Protein AF-A0A0B1SF00-F1 (afdb_monomer)

pLDDT: mean 84.78, std 15.02, range [46.06, 97.62]

InterPro domains:
  IPR010255 Haem peroxidase superfamily [SSF48113] (25-150)
  IPR019791 Haem peroxidase, animal-type [PF03098] (22-150)
  IPR019791 Haem peroxidase, animal-type [PR00457] (105-123)
  IPR019791 Haem peroxidase, animal-type [PR00457] (123-143)
  IPR019791 Haem peroxidase, animal-type [PS50292] (1-150)
  IPR037120 Haem peroxidase domain superfamily, animal type [G3DSA:1.10.640.10] (9-150)

Mean predicted aligned error: 10.51 Å

Organism: Oesophagostomum dentatum (NCBI:txid61180)

Radius of gyration: 28.36 Å; Cα contacts (8 Å, |Δi|>4): 148; chains: 1; bounding box: 86×60×57 Å

Structure (mmCIF, N/CA/C/O backbone):
data_AF-A0A0B1SF00-F1
#
_entry.id   AF-A0A0B1SF00-F1
#
loop_
_atom_site.group_PDB
_atom_site.id
_atom_site.type_symbol
_atom_site.label_atom_id
_atom_site.label_alt_id
_atom_site.label_comp_id
_atom_site.label_asym_id
_atom_site.label_entity_id
_atom_site.label_seq_id
_atom_site.pdbx_PDB_ins_code
_atom_site.Cartn_x
_atom_site.Cartn_y
_atom_site.Cartn_z
_atom_site.occupancy
_atom_site.B_iso_or_equiv
_atom_site.auth_seq_id
_atom_site.auth_comp_id
_atom_site.auth_asym_id
_atom_site.auth_atom_id
_atom_site.pdbx_PDB_model_num
ATOM 1 N N . GLY A 1 1 ? 66.349 35.330 -35.297 1.00 46.06 1 GLY A N 1
ATOM 2 C CA . GLY A 1 1 ? 66.157 35.360 -33.834 1.00 46.06 1 GLY A CA 1
ATOM 3 C C . GLY A 1 1 ? 65.368 34.141 -33.411 1.00 46.06 1 GLY A C 1
ATOM 4 O O . GLY A 1 1 ? 64.436 33.770 -34.110 1.00 46.06 1 GLY A O 1
ATOM 5 N N . VAL A 1 2 ? 65.738 33.527 -32.288 1.00 50.59 2 VAL A N 1
ATOM 6 C CA . VAL A 1 2 ? 65.168 32.285 -31.713 1.00 50.59 2 VAL A CA 1
ATOM 7 C C . VAL A 1 2 ? 63.624 32.303 -31.584 1.00 50.59 2 VAL A C 1
ATOM 9 O O . VAL A 1 2 ? 62.989 31.256 -31.488 1.00 50.59 2 VAL A O 1
ATOM 12 N N . GLY A 1 3 ? 62.997 33.483 -31.663 1.00 47.91 3 GLY A N 1
ATOM 13 C CA . GLY A 1 3 ? 61.544 33.670 -31.633 1.00 47.91 3 GLY A CA 1
ATOM 14 C C . GLY A 1 3 ? 60.761 33.073 -32.810 1.00 47.91 3 GLY A C 1
ATOM 15 O O . GLY A 1 3 ? 59.617 32.676 -32.608 1.00 47.91 3 GLY A O 1
ATOM 16 N N . ASP A 1 4 ? 61.354 32.936 -34.001 1.00 56.84 4 ASP A N 1
ATOM 17 C CA . ASP A 1 4 ? 60.616 32.479 -35.197 1.00 56.84 4 ASP A CA 1
ATOM 18 C C . ASP A 1 4 ? 60.546 30.942 -35.326 1.00 56.84 4 ASP A C 1
ATOM 20 O O . ASP A 1 4 ? 59.659 30.368 -35.955 1.00 56.84 4 ASP A O 1
ATOM 24 N N . PHE A 1 5 ? 61.453 30.238 -34.641 1.00 52.72 5 PHE A N 1
ATOM 25 C CA . PHE A 1 5 ? 61.395 28.781 -34.502 1.00 52.72 5 PHE A CA 1
ATOM 26 C C . PHE A 1 5 ? 60.396 28.371 -33.403 1.00 52.72 5 PHE A C 1
ATOM 28 O O . PHE A 1 5 ? 59.650 27.402 -33.548 1.00 52.72 5 PHE A O 1
ATOM 35 N N . LEU A 1 6 ? 60.313 29.165 -32.326 1.00 53.88 6 LEU A N 1
ATOM 36 C CA . LEU A 1 6 ? 59.342 28.984 -31.241 1.00 53.88 6 LEU A CA 1
ATOM 37 C C . LEU A 1 6 ? 57.905 29.338 -31.661 1.00 53.88 6 LEU A C 1
ATOM 39 O O . LEU A 1 6 ? 56.962 28.716 -31.167 1.00 53.88 6 LEU A O 1
ATOM 43 N N . SER A 1 7 ? 57.716 30.291 -32.583 1.00 54.97 7 SER A N 1
ATOM 44 C CA . SER A 1 7 ? 56.395 30.640 -33.132 1.00 54.97 7 SER A CA 1
ATOM 45 C C . SER A 1 7 ? 55.805 29.481 -33.951 1.00 54.97 7 SER A C 1
ATO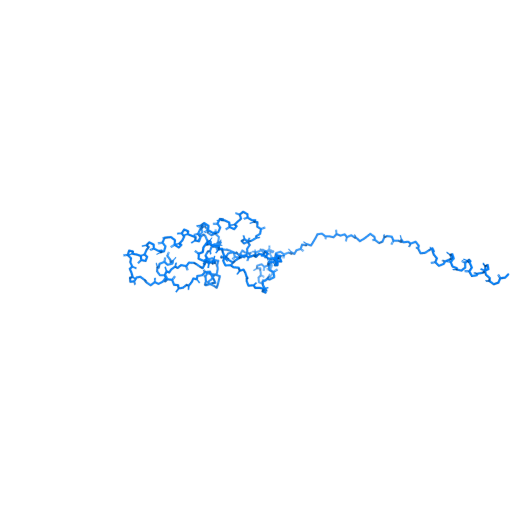M 47 O O . SER A 1 7 ? 54.655 29.088 -33.735 1.00 54.97 7 SER A O 1
ATOM 49 N N . ARG A 1 8 ? 56.624 28.849 -34.803 1.00 54.66 8 ARG A N 1
ATOM 50 C CA . ARG A 1 8 ? 56.251 27.683 -35.620 1.00 54.66 8 ARG A CA 1
ATOM 51 C C . ARG A 1 8 ? 56.052 26.413 -34.793 1.00 54.66 8 ARG A C 1
ATOM 53 O O . ARG A 1 8 ? 55.091 25.684 -35.028 1.00 54.66 8 ARG A O 1
ATOM 60 N N . ALA A 1 9 ? 56.875 26.184 -33.766 1.00 52.25 9 ALA A N 1
ATOM 61 C CA . ALA A 1 9 ? 56.685 25.070 -32.832 1.00 52.25 9 ALA A CA 1
ATOM 62 C C . ALA A 1 9 ? 55.375 25.196 -32.024 1.00 52.25 9 ALA A C 1
ATOM 64 O O . ALA A 1 9 ? 54.686 24.202 -31.799 1.00 52.25 9 ALA A O 1
ATOM 65 N N . ARG A 1 10 ? 54.969 26.421 -31.647 1.00 52.19 10 ARG A N 1
ATOM 66 C CA . ARG A 1 10 ? 53.673 26.677 -30.986 1.00 52.19 10 ARG A CA 1
ATOM 67 C C . ARG A 1 10 ? 52.476 26.495 -31.922 1.00 52.19 10 ARG A C 1
ATOM 69 O O . ARG A 1 10 ? 51.423 26.058 -31.461 1.00 52.19 10 ARG A O 1
ATOM 76 N N . GLN A 1 11 ? 52.622 26.789 -33.215 1.00 51.16 11 GLN A N 1
ATOM 77 C CA . GLN A 1 11 ? 51.583 26.515 -34.216 1.00 51.16 11 GLN A CA 1
ATOM 78 C C . GLN A 1 11 ? 51.439 25.016 -34.524 1.00 51.16 11 GLN A C 1
ATOM 80 O O . GLN A 1 11 ? 50.315 24.553 -34.702 1.00 51.16 11 GLN A O 1
ATOM 85 N N . ALA A 1 12 ? 52.527 24.239 -34.487 1.00 46.53 12 ALA A N 1
ATOM 86 C CA . ALA A 1 12 ? 52.490 22.794 -34.736 1.00 46.53 12 ALA A CA 1
ATOM 87 C C . ALA A 1 12 ? 51.789 21.986 -33.621 1.00 46.53 12 ALA A C 1
ATOM 89 O O . ALA A 1 12 ? 51.172 20.961 -33.896 1.00 46.53 12 ALA A O 1
ATOM 90 N N . VAL A 1 13 ? 51.808 22.461 -32.368 1.00 49.69 13 VAL A N 1
ATOM 91 C CA . VAL A 1 13 ? 51.111 21.801 -31.240 1.00 49.69 13 VAL A CA 1
ATOM 92 C C . VAL A 1 13 ? 49.610 22.139 -31.199 1.00 49.69 13 VAL A C 1
ATOM 94 O O . VAL A 1 13 ? 48.828 21.442 -30.553 1.00 49.69 13 VAL A O 1
ATOM 97 N N . LYS A 1 14 ? 49.169 23.175 -31.927 1.00 46.91 14 LYS A N 1
ATOM 98 C CA . LYS A 1 14 ? 47.773 23.647 -31.935 1.00 46.91 14 LYS A CA 1
ATOM 99 C C . LYS A 1 14 ? 46.898 23.025 -33.029 1.00 46.91 14 LYS A C 1
ATOM 101 O O . LYS A 1 14 ? 45.740 23.406 -33.162 1.00 46.91 14 LYS A O 1
ATOM 106 N N . ALA A 1 15 ? 47.424 22.048 -33.764 1.00 50.84 15 ALA A N 1
ATOM 107 C CA . ALA A 1 15 ? 46.684 21.244 -34.731 1.00 50.84 15 ALA A CA 1
ATOM 108 C C . ALA A 1 15 ? 46.376 19.838 -34.181 1.00 50.84 15 ALA A C 1
ATOM 110 O O . ALA A 1 15 ? 46.488 18.843 -34.888 1.00 50.84 15 ALA A O 1
ATOM 111 N N . LYS A 1 16 ? 45.967 19.727 -32.910 1.00 52.44 16 LYS A N 1
ATOM 112 C CA . LYS A 1 16 ? 45.122 18.595 -32.519 1.00 52.44 16 LYS A CA 1
ATOM 113 C C . LYS A 1 16 ? 43.728 18.924 -33.018 1.00 52.44 16 LYS A C 1
ATOM 115 O O . LYS A 1 16 ? 42.988 19.659 -32.370 1.00 52.44 16 LYS A O 1
ATOM 120 N N . SER A 1 17 ? 43.410 18.422 -34.206 1.00 51.53 17 SER A N 1
ATOM 121 C CA . SER A 1 17 ? 42.031 18.277 -34.637 1.00 51.53 17 SER A CA 1
ATOM 122 C C . SER A 1 17 ? 41.257 17.680 -33.464 1.00 51.53 17 SER A C 1
ATOM 124 O O . SER A 1 17 ? 41.569 16.591 -32.978 1.00 51.53 17 SER A O 1
ATOM 126 N N . HIS A 1 18 ? 40.286 18.431 -32.948 1.00 55.16 18 HIS A N 1
ATOM 127 C CA . HIS A 1 18 ? 39.250 17.868 -32.103 1.00 55.16 18 HIS A CA 1
ATOM 128 C C . HIS A 1 18 ? 38.500 16.867 -32.980 1.00 55.16 18 HIS A C 1
ATOM 130 O O . HIS A 1 18 ? 37.516 17.207 -33.631 1.00 55.16 18 HIS A O 1
ATOM 136 N N . VAL A 1 19 ? 39.006 15.635 -33.049 1.00 61.25 19 VAL A N 1
ATOM 137 C CA . VAL A 1 19 ? 38.215 14.494 -33.481 1.00 61.25 19 VAL A CA 1
ATOM 138 C C . VAL A 1 19 ? 37.095 14.430 -32.459 1.00 61.25 19 VAL A C 1
ATOM 140 O O . VAL A 1 19 ? 37.300 14.019 -31.317 1.00 61.25 19 VAL A O 1
ATOM 143 N N . ALA A 1 20 ? 35.933 14.955 -32.837 1.00 64.56 20 ALA A N 1
ATOM 144 C CA . ALA A 1 20 ? 34.722 14.791 -32.069 1.00 64.56 20 ALA A CA 1
ATOM 145 C C . ALA A 1 20 ? 34.465 13.285 -32.006 1.00 64.56 20 ALA A C 1
ATOM 147 O O . ALA A 1 20 ? 33.979 12.684 -32.962 1.00 64.56 20 ALA A O 1
ATOM 148 N N . VAL A 1 21 ? 34.861 12.659 -30.898 1.00 68.75 21 VAL A N 1
ATOM 149 C CA . VAL A 1 21 ? 34.461 11.292 -30.598 1.00 68.75 21 VAL A CA 1
ATOM 150 C C . VAL A 1 21 ? 32.944 11.343 -30.508 1.00 68.75 21 VAL A C 1
ATOM 152 O O . VAL A 1 21 ? 32.385 11.931 -29.580 1.00 68.75 21 VAL A O 1
ATOM 155 N N . LYS A 1 22 ? 32.268 10.798 -31.522 1.00 70.19 22 LYS A N 1
ATOM 156 C CA . LYS A 1 22 ? 30.822 10.614 -31.503 1.00 70.19 22 LYS A CA 1
ATOM 157 C C . LYS A 1 22 ? 30.535 9.605 -30.398 1.00 70.19 22 LYS A C 1
ATOM 159 O O . LYS A 1 22 ? 30.618 8.402 -30.608 1.00 70.19 22 LYS A O 1
ATOM 164 N N . VAL A 1 23 ? 30.258 10.106 -29.199 1.00 77.19 23 VAL A N 1
ATOM 165 C CA . VAL A 1 23 ? 29.779 9.276 -28.099 1.00 77.19 23 VAL A CA 1
ATOM 166 C C . VAL A 1 23 ? 28.362 8.870 -28.470 1.00 77.19 23 VAL A C 1
ATOM 168 O O . VAL A 1 23 ? 27.440 9.688 -28.407 1.00 77.19 23 VAL A O 1
ATOM 171 N N . GLU A 1 24 ? 28.199 7.631 -28.921 1.00 81.50 24 GLU A N 1
ATOM 172 C CA . GLU A 1 24 ? 26.878 7.041 -29.084 1.00 81.50 24 GLU A CA 1
ATOM 173 C C . GLU A 1 24 ? 26.228 6.970 -27.705 1.00 81.50 24 GLU A C 1
ATOM 175 O O . GLU A 1 24 ? 26.739 6.346 -26.775 1.00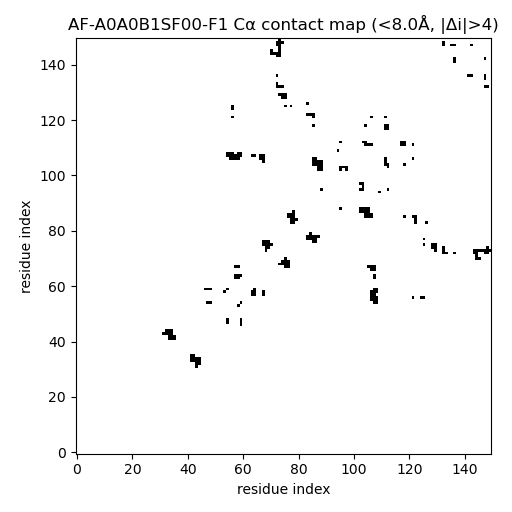 81.50 24 GLU A O 1
ATOM 180 N N . ARG A 1 25 ? 25.134 7.713 -27.545 1.00 87.69 25 ARG A N 1
ATOM 181 C CA . ARG A 1 25 ? 24.385 7.760 -26.294 1.00 87.69 25 ARG A CA 1
ATOM 182 C C . ARG A 1 25 ? 23.254 6.758 -26.402 1.00 87.69 25 ARG A C 1
ATOM 184 O O . ARG A 1 25 ? 22.422 6.865 -27.299 1.00 87.69 25 ARG A O 1
ATOM 191 N N . CYS A 1 26 ? 23.211 5.823 -25.468 1.00 91.75 26 CYS A N 1
ATOM 192 C CA . CYS A 1 26 ? 22.094 4.904 -25.318 1.00 91.75 26 CYS A CA 1
ATOM 193 C C . CYS A 1 26 ? 21.167 5.392 -24.205 1.00 91.75 26 CYS A C 1
ATOM 195 O O . CYS A 1 26 ? 21.609 5.997 -23.226 1.00 91.75 26 CYS A O 1
ATOM 197 N N . ILE A 1 27 ? 19.879 5.081 -24.326 1.00 94.31 27 ILE A N 1
ATOM 198 C CA . ILE A 1 27 ? 18.954 5.154 -23.194 1.00 94.31 27 ILE A CA 1
ATOM 199 C C . ILE A 1 27 ? 19.271 3.973 -22.273 1.00 94.31 27 ILE A C 1
ATOM 201 O O . ILE A 1 27 ? 19.433 2.842 -22.736 1.00 94.31 27 ILE A O 1
ATOM 205 N N . ARG A 1 28 ? 19.376 4.223 -20.964 1.00 91.38 28 ARG A N 1
ATOM 206 C CA . ARG A 1 28 ? 19.601 3.160 -19.979 1.00 91.38 28 ARG A CA 1
ATOM 207 C C . ARG A 1 28 ? 18.372 2.251 -19.927 1.00 91.38 28 ARG A C 1
ATOM 209 O O . ARG A 1 28 ? 17.283 2.718 -19.614 1.00 91.38 28 ARG A O 1
ATOM 216 N N . LEU A 1 29 ? 18.567 0.958 -20.170 1.00 93.94 29 LEU A N 1
ATOM 217 C CA . LEU A 1 29 ? 17.526 -0.061 -20.064 1.00 93.94 29 LEU A CA 1
ATOM 218 C C . LEU A 1 29 ? 18.049 -1.253 -19.259 1.00 93.94 29 LEU A C 1
ATOM 220 O O . LEU A 1 29 ? 19.079 -1.835 -19.597 1.00 93.94 29 LEU A O 1
ATOM 224 N N . THR A 1 30 ? 17.320 -1.633 -18.214 1.00 93.25 30 THR A N 1
ATOM 225 C CA . THR A 1 30 ? 17.594 -2.842 -17.427 1.00 93.25 30 THR A CA 1
ATOM 226 C C . THR A 1 30 ? 16.592 -3.920 -17.830 1.00 93.25 30 THR A C 1
ATOM 228 O O . THR A 1 30 ? 15.395 -3.654 -17.915 1.00 93.25 30 THR A O 1
ATOM 231 N N . ARG A 1 31 ? 17.059 -5.146 -18.093 1.00 94.94 31 ARG A N 1
ATOM 232 C CA . ARG A 1 31 ? 16.168 -6.278 -18.403 1.00 94.94 31 ARG A CA 1
ATOM 233 C C . ARG A 1 31 ? 15.400 -6.706 -17.147 1.00 94.94 31 ARG A C 1
ATOM 235 O O . ARG A 1 31 ? 15.983 -6.746 -16.069 1.00 94.94 31 ARG A O 1
ATOM 242 N N . ALA A 1 32 ? 14.134 -7.094 -17.305 1.00 94.12 32 ALA A N 1
ATOM 243 C CA . ALA A 1 32 ? 13.329 -7.663 -16.221 1.00 94.12 32 ALA A CA 1
ATOM 244 C C . ALA A 1 32 ? 13.965 -8.939 -15.637 1.00 94.12 32 ALA A C 1
ATOM 246 O O . ALA A 1 32 ? 14.653 -9.673 -16.360 1.00 94.12 32 ALA A O 1
ATOM 247 N N . LEU A 1 33 ? 13.702 -9.214 -14.355 1.00 92.75 33 LEU A N 1
ATOM 248 C CA . LEU A 1 33 ? 14.180 -10.412 -13.658 1.00 92.75 33 LEU A CA 1
ATOM 249 C C . LEU A 1 33 ? 13.695 -11.693 -14.355 1.00 92.75 33 LEU A C 1
ATOM 251 O O . LEU A 1 33 ? 12.598 -11.732 -14.912 1.00 92.75 33 LEU A O 1
ATOM 255 N N . ASN A 1 34 ? 14.543 -12.725 -14.361 1.00 93.25 34 ASN A N 1
ATOM 256 C CA . ASN A 1 34 ? 14.194 -14.033 -14.917 1.00 93.25 34 ASN A CA 1
ATOM 257 C C . ASN A 1 34 ? 13.467 -14.863 -13.855 1.00 93.25 34 ASN A C 1
ATOM 259 O O . ASN A 1 34 ? 13.989 -14.991 -12.752 1.00 93.25 34 ASN A O 1
ATOM 263 N N . ALA A 1 35 ? 12.319 -15.446 -14.196 1.00 92.38 35 ALA A N 1
ATOM 264 C CA . ALA A 1 35 ? 11.569 -16.324 -13.294 1.00 92.38 35 ALA A CA 1
ATOM 265 C C . ALA A 1 35 ? 12.085 -17.769 -13.270 1.00 92.38 35 ALA A C 1
ATOM 267 O O . ALA A 1 35 ? 11.725 -18.548 -12.39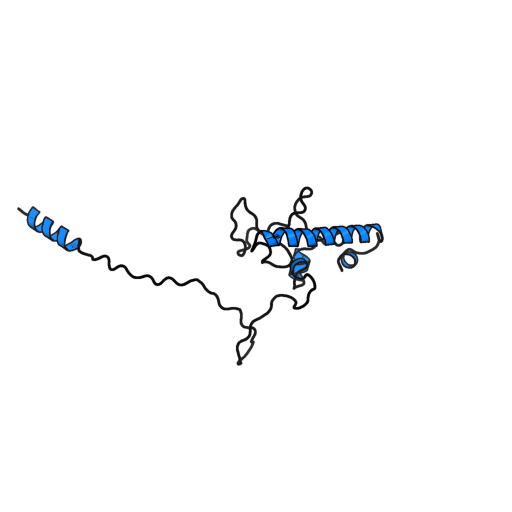2 1.00 92.38 35 ALA A O 1
ATOM 268 N N . GLN A 1 36 ? 12.900 -18.160 -14.246 1.00 88.31 36 GLN A N 1
ATOM 269 C CA . GLN A 1 36 ? 13.331 -19.545 -14.387 1.00 88.31 36 GLN A CA 1
ATOM 270 C C . GLN A 1 36 ? 14.441 -19.914 -13.405 1.00 88.31 36 GLN A C 1
ATOM 272 O O . GLN A 1 36 ? 15.424 -19.187 -13.269 1.00 88.31 36 GLN A O 1
ATOM 277 N N . GLN A 1 37 ? 14.335 -21.110 -12.829 1.00 84.19 37 GLN A N 1
ATOM 278 C CA . GLN A 1 37 ? 15.380 -21.712 -11.995 1.00 84.19 37 GLN A CA 1
ATOM 279 C C . GLN A 1 37 ? 16.334 -22.631 -12.786 1.00 84.19 37 GLN A C 1
ATOM 281 O O . GLN A 1 37 ? 17.374 -23.021 -12.265 1.00 84.19 37 GLN A O 1
ATOM 286 N N . GLY A 1 38 ? 16.007 -22.969 -14.042 1.00 87.31 38 GLY A N 1
ATOM 287 C CA . GLY A 1 38 ? 16.771 -23.900 -14.884 1.00 87.31 38 GLY A CA 1
ATOM 288 C C . GLY A 1 38 ? 16.751 -23.547 -16.376 1.00 87.31 38 GLY A C 1
ATOM 289 O O . GLY A 1 38 ? 16.401 -22.431 -16.760 1.00 87.31 38 GLY A O 1
ATOM 290 N N . LEU A 1 39 ? 17.144 -24.503 -17.225 1.00 89.06 39 LEU A N 1
ATOM 291 C CA . LEU A 1 39 ? 17.160 -24.340 -18.684 1.00 89.06 39 LEU A CA 1
ATOM 292 C C . LEU A 1 39 ? 15.733 -24.341 -19.261 1.00 89.06 39 LEU A C 1
ATOM 294 O O . LEU A 1 39 ? 14.932 -25.215 -18.941 1.00 89.06 39 LEU A O 1
ATOM 298 N N . GLY A 1 40 ? 15.422 -23.385 -20.141 1.00 89.88 40 GLY A N 1
ATOM 299 C CA . GLY A 1 40 ? 14.131 -23.300 -20.832 1.00 89.88 40 GLY A CA 1
ATOM 300 C C . GLY A 1 40 ? 13.882 -21.932 -21.475 1.00 89.88 40 GLY A C 1
ATOM 301 O O . GLY A 1 40 ? 14.762 -21.071 -21.492 1.00 89.88 40 GLY A O 1
ATOM 302 N N . VAL A 1 41 ? 12.649 -21.676 -21.924 1.00 93.25 41 VAL A N 1
ATOM 303 C CA . VAL A 1 41 ? 12.231 -20.385 -22.516 1.00 93.25 41 VAL A CA 1
ATOM 304 C C . VAL A 1 41 ? 12.060 -19.290 -21.458 1.00 93.25 41 VAL A C 1
ATOM 306 O O . VAL A 1 41 ? 11.254 -19.445 -20.544 1.00 93.25 41 VAL A O 1
ATOM 309 N N . ARG A 1 42 ? 12.793 -18.175 -21.598 1.00 92.75 42 ARG A N 1
ATOM 310 C CA . ARG A 1 42 ? 12.810 -17.065 -20.628 1.00 92.75 42 ARG A CA 1
ATOM 311 C C . ARG A 1 42 ? 11.408 -16.533 -20.311 1.00 92.75 42 ARG A C 1
ATOM 313 O O . ARG A 1 42 ? 10.693 -16.122 -21.220 1.00 92.75 42 ARG A O 1
ATOM 320 N N . THR A 1 43 ? 11.107 -16.406 -19.021 1.00 94.25 43 THR A N 1
ATOM 321 C CA . THR A 1 43 ? 9.883 -15.784 -18.488 1.00 94.25 43 THR A CA 1
ATOM 322 C C . THR A 1 43 ? 10.208 -14.755 -17.399 1.00 94.25 43 THR A C 1
ATOM 324 O O . THR A 1 43 ? 11.318 -14.726 -16.860 1.00 94.25 43 THR A O 1
ATOM 327 N N . GLN A 1 44 ? 9.262 -13.862 -17.107 1.00 95.19 44 GLN A N 1
ATOM 328 C CA . GLN A 1 44 ? 9.374 -12.789 -16.116 1.00 95.19 44 GLN A CA 1
ATOM 329 C C . GLN A 1 44 ? 8.580 -13.119 -14.847 1.00 95.19 44 GLN A C 1
ATOM 331 O O . GLN A 1 44 ? 7.663 -13.937 -14.877 1.00 95.19 44 GLN A O 1
ATOM 336 N N . ILE A 1 45 ? 8.930 -12.461 -13.742 1.00 94.56 45 ILE A N 1
ATOM 337 C CA . ILE A 1 45 ? 8.242 -12.589 -12.451 1.00 94.56 45 ILE A CA 1
ATOM 338 C C . ILE A 1 45 ? 7.215 -11.462 -12.319 1.00 94.56 45 ILE A C 1
ATOM 340 O O . ILE A 1 45 ? 7.553 -10.301 -12.561 1.00 94.56 45 ILE A O 1
ATOM 344 N N . ASN A 1 46 ? 5.991 -11.797 -11.906 1.00 93.19 46 ASN A N 1
ATOM 345 C CA . ASN A 1 46 ? 5.044 -10.819 -11.378 1.00 93.19 46 ASN A CA 1
ATOM 346 C C . ASN A 1 46 ? 5.249 -10.714 -9.860 1.00 93.19 46 ASN A C 1
ATOM 348 O O . ASN A 1 46 ? 5.189 -11.730 -9.177 1.00 93.19 46 ASN A O 1
ATOM 352 N N . GLN A 1 47 ? 5.533 -9.510 -9.363 1.00 92.50 47 GLN A N 1
ATOM 353 C CA . GLN A 1 47 ? 5.718 -9.242 -7.929 1.00 92.50 47 GLN A CA 1
ATOM 354 C C . GLN A 1 47 ? 4.410 -8.870 -7.224 1.00 92.50 47 GLN A C 1
ATOM 356 O O . GLN A 1 47 ? 4.383 -8.829 -6.002 1.00 92.50 47 GLN A O 1
ATOM 361 N N . ASN A 1 48 ? 3.338 -8.621 -7.982 1.00 94.62 48 ASN A N 1
ATOM 362 C CA . ASN A 1 48 ? 2.044 -8.268 -7.423 1.00 94.62 48 ASN A CA 1
ATOM 363 C C . ASN A 1 48 ? 1.085 -9.456 -7.474 1.00 94.62 48 ASN A C 1
ATOM 365 O O . ASN A 1 48 ? 1.200 -10.338 -8.335 1.00 94.62 48 ASN A O 1
ATOM 369 N N . THR A 1 49 ? 0.073 -9.437 -6.610 1.00 95.50 49 THR A N 1
ATOM 370 C CA . THR A 1 49 ? -1.062 -10.349 -6.754 1.00 95.50 49 THR A CA 1
ATOM 371 C C . THR A 1 49 ? -1.774 -10.087 -8.089 1.00 95.50 49 THR A C 1
ATOM 373 O O . THR A 1 49 ? -1.853 -8.964 -8.586 1.00 95.50 49 THR A O 1
ATOM 376 N N . HIS A 1 50 ? -2.253 -11.151 -8.732 1.00 95.81 50 HIS A N 1
ATOM 377 C CA . HIS A 1 50 ? -2.955 -11.053 -10.020 1.00 95.81 50 HIS A CA 1
ATOM 378 C C . HIS A 1 50 ? -4.439 -10.666 -9.896 1.00 95.81 50 HIS A C 1
ATOM 380 O O . HIS A 1 50 ? -5.100 -10.449 -10.912 1.00 95.81 50 HIS A O 1
ATOM 386 N N . PHE A 1 51 ? -4.972 -10.625 -8.674 1.00 97.06 51 PHE A N 1
ATOM 387 C CA . PHE A 1 51 ? -6.375 -10.342 -8.405 1.00 97.06 51 PHE A CA 1
ATOM 388 C C . PHE A 1 51 ? -6.646 -8.834 -8.332 1.00 97.06 51 PHE A C 1
ATOM 390 O O . PHE A 1 51 ? -5.741 -8.018 -8.188 1.00 97.06 51 PHE A O 1
ATOM 397 N N . LEU A 1 52 ? -7.925 -8.462 -8.409 1.00 96.19 52 LEU A N 1
ATOM 398 C CA . LEU A 1 52 ? -8.384 -7.101 -8.124 1.00 96.19 52 LEU A CA 1
ATOM 399 C C . LEU A 1 52 ? -8.706 -6.972 -6.629 1.00 96.19 52 LEU A C 1
ATOM 401 O O . LEU A 1 52 ? -9.861 -6.831 -6.243 1.00 96.19 52 LEU A O 1
ATOM 405 N N . ASP A 1 53 ? -7.674 -7.075 -5.797 1.00 96.19 53 ASP A N 1
ATOM 406 C CA . ASP A 1 53 ? -7.755 -7.181 -4.331 1.00 96.19 53 ASP A CA 1
ATOM 407 C C . ASP A 1 53 ? -7.222 -5.936 -3.595 1.00 96.19 53 ASP A C 1
ATOM 409 O O . ASP A 1 53 ? -7.071 -5.947 -2.377 1.00 96.19 53 ASP A O 1
ATOM 413 N N . LEU A 1 54 ? -6.932 -4.854 -4.328 1.00 95.81 54 LEU A N 1
ATOM 414 C CA . LEU A 1 54 ? -6.277 -3.649 -3.802 1.00 95.81 54 LEU A CA 1
ATOM 415 C C . LEU A 1 54 ? -4.911 -3.929 -3.143 1.00 95.81 54 LEU A C 1
ATOM 417 O O . LEU A 1 54 ? -4.488 -3.178 -2.262 1.00 95.81 54 LEU A O 1
ATOM 421 N N . SER A 1 55 ? -4.156 -4.927 -3.614 1.00 96.12 55 SER A N 1
ATOM 422 C CA . SER A 1 55 ? -2.761 -5.158 -3.193 1.00 96.12 55 SER A CA 1
ATOM 423 C C . SER A 1 55 ? -1.843 -3.948 -3.392 1.00 96.12 55 SER A C 1
ATOM 425 O O . SER A 1 55 ? -0.826 -3.810 -2.718 1.00 96.12 55 SER A O 1
ATOM 427 N N . THR A 1 56 ? -2.221 -2.990 -4.241 1.00 94.31 56 THR A N 1
ATOM 428 C CA . THR A 1 56 ? -1.512 -1.709 -4.358 1.00 94.31 56 THR A CA 1
ATOM 429 C C . THR A 1 56 ? -1.628 -0.824 -3.113 1.00 94.31 56 THR A C 1
ATOM 431 O O . THR A 1 56 ? -0.791 0.053 -2.907 1.00 94.31 56 THR A O 1
ATOM 434 N N . VAL A 1 57 ? -2.650 -1.043 -2.283 1.00 95.38 57 VAL A N 1
ATOM 435 C CA . VAL A 1 57 ? -2.884 -0.366 -1.000 1.00 95.38 57 VAL A CA 1
ATOM 436 C C . VAL A 1 57 ? -2.409 -1.244 0.153 1.00 95.38 57 VAL A C 1
ATOM 438 O O . VAL A 1 57 ? -1.687 -0.759 1.024 1.00 95.38 57 VAL A O 1
ATOM 441 N N . TYR A 1 58 ? -2.781 -2.527 0.133 1.00 96.25 58 TYR A N 1
ATOM 442 C CA . TYR A 1 58 ? -2.551 -3.466 1.234 1.00 96.25 58 TYR A CA 1
ATOM 443 C C . TYR A 1 58 ? -1.226 -4.232 1.164 1.00 96.25 58 TYR A C 1
ATOM 445 O O . TYR A 1 58 ? -0.872 -4.882 2.138 1.00 96.25 58 TYR A O 1
ATOM 453 N N . GLY A 1 59 ? -0.482 -4.142 0.062 1.00 95.69 59 GLY A N 1
ATOM 454 C CA . GLY A 1 59 ? 0.726 -4.932 -0.183 1.00 95.69 59 GLY A CA 1
ATOM 455 C C . GLY A 1 59 ? 0.416 -6.241 -0.907 1.00 95.69 59 GLY A C 1
ATOM 456 O O . GLY A 1 59 ? -0.685 -6.779 -0.798 1.00 95.69 59 GLY A O 1
ATOM 457 N N . SER A 1 60 ? 1.386 -6.740 -1.674 1.00 96.44 60 SER A N 1
ATOM 458 C CA . SER A 1 60 ? 1.294 -8.052 -2.334 1.00 96.44 60 SER A CA 1
ATOM 459 C C . SER A 1 60 ? 1.947 -9.170 -1.518 1.00 96.44 60 SER A C 1
ATOM 461 O O . SER A 1 60 ? 1.710 -10.343 -1.789 1.00 96.44 60 SER A O 1
ATOM 463 N N . GLU A 1 61 ? 2.732 -8.803 -0.504 1.00 94.94 61 GLU A N 1
ATOM 464 C CA . GLU A 1 61 ? 3.414 -9.697 0.432 1.00 94.94 61 GLU A CA 1
ATOM 465 C C . GLU A 1 61 ? 3.121 -9.300 1.890 1.00 94.94 61 GLU A C 1
ATOM 467 O O . GLU A 1 61 ? 2.860 -8.133 2.197 1.00 94.94 61 GLU A O 1
ATOM 472 N N . GLU A 1 62 ? 3.239 -10.247 2.826 1.00 93.69 62 GLU A N 1
ATOM 473 C CA . GLU A 1 62 ? 2.938 -10.015 4.252 1.00 93.69 62 GLU A CA 1
ATOM 474 C C . GLU A 1 62 ? 3.787 -8.883 4.856 1.00 93.69 62 GLU A C 1
ATOM 476 O O . GLU A 1 62 ? 3.283 -8.025 5.583 1.00 93.69 62 GLU A O 1
ATOM 481 N N . CYS A 1 63 ? 5.074 -8.827 4.506 1.00 92.31 63 CYS A N 1
ATOM 482 C CA . CYS A 1 63 ? 5.984 -7.769 4.945 1.00 92.31 63 CYS A CA 1
ATOM 483 C C . CYS A 1 63 ? 5.551 -6.378 4.454 1.00 92.31 63 CYS A C 1
ATOM 485 O O . CYS A 1 63 ? 5.706 -5.392 5.181 1.00 92.31 63 CYS A O 1
ATOM 487 N N . GLU A 1 64 ? 5.017 -6.285 3.233 1.00 92.44 64 GLU A N 1
ATOM 488 C CA . GLU A 1 64 ? 4.509 -5.032 2.667 1.00 92.44 64 GLU A CA 1
ATOM 489 C C . GLU A 1 64 ? 3.229 -4.609 3.390 1.00 92.44 64 GLU A C 1
ATOM 491 O O . GLU A 1 64 ? 3.136 -3.467 3.847 1.00 92.44 64 GLU A O 1
ATOM 496 N N . GLY A 1 65 ? 2.299 -5.544 3.607 1.00 94.31 65 GLY A N 1
ATOM 497 C CA . GLY A 1 65 ? 1.073 -5.292 4.364 1.00 94.31 65 GLY A CA 1
ATOM 498 C C . GLY A 1 65 ? 1.330 -4.880 5.809 1.00 94.31 65 GLY A C 1
ATOM 499 O O . GLY A 1 65 ? 0.772 -3.896 6.298 1.00 94.31 65 GLY A O 1
ATOM 500 N N . ALA A 1 66 ? 2.270 -5.535 6.484 1.00 94.38 66 ALA A N 1
ATOM 501 C CA . ALA A 1 66 ? 2.707 -5.132 7.816 1.00 94.38 66 ALA A CA 1
ATOM 502 C C . ALA A 1 66 ? 3.317 -3.719 7.828 1.00 94.38 66 ALA A C 1
ATOM 504 O O . ALA A 1 66 ? 3.169 -2.963 8.794 1.00 94.38 66 ALA A O 1
ATOM 505 N N . SER A 1 67 ? 3.994 -3.323 6.746 1.00 91.88 67 SER A N 1
ATOM 506 C CA . SER A 1 67 ? 4.620 -2.004 6.658 1.00 91.88 67 SER A CA 1
ATOM 507 C C . SER A 1 67 ? 3.596 -0.866 6.619 1.00 91.88 67 SER A C 1
ATOM 509 O O . SER A 1 67 ? 3.858 0.190 7.205 1.00 91.88 67 SER A O 1
ATOM 511 N N . VAL A 1 68 ? 2.415 -1.088 6.030 1.00 93.31 68 VAL A N 1
ATOM 512 C CA . VAL A 1 68 ? 1.367 -0.066 5.873 1.00 93.31 68 VAL A CA 1
ATOM 513 C C . VAL A 1 68 ? 0.367 -0.020 7.026 1.00 93.31 68 VAL A C 1
ATOM 515 O O . VAL A 1 68 ? -0.306 0.991 7.192 1.00 93.31 68 VAL A O 1
ATOM 518 N N . ARG A 1 69 ? 0.292 -1.055 7.865 1.00 95.12 69 ARG A N 1
ATOM 519 C CA . ARG A 1 69 ? -0.651 -1.128 8.995 1.00 95.12 69 ARG A CA 1
ATOM 520 C C . ARG A 1 69 ? -0.171 -0.399 10.241 1.00 95.12 69 ARG A C 1
ATOM 522 O O . ARG A 1 69 ? 1.025 -0.397 10.543 1.00 95.12 69 ARG A O 1
ATOM 529 N N . THR A 1 70 ? -1.102 0.180 10.998 1.00 94.38 70 THR A N 1
ATOM 530 C CA . THR A 1 70 ? -0.832 0.706 12.350 1.00 94.38 70 THR A CA 1
ATOM 531 C C . THR A 1 70 ? -0.789 -0.406 13.400 1.00 94.38 70 THR A C 1
ATOM 533 O O . THR A 1 70 ? -0.176 -0.207 14.446 1.00 94.38 70 THR A O 1
ATOM 536 N N . PHE A 1 71 ? -1.421 -1.555 13.113 1.00 96.69 71 PHE A N 1
ATOM 537 C CA . PHE A 1 71 ? -1.724 -2.626 14.076 1.00 96.69 71 PHE A CA 1
ATOM 538 C C . PHE A 1 71 ? -2.547 -2.144 15.279 1.00 96.69 71 PHE A C 1
ATOM 540 O O . PHE A 1 71 ? -2.497 -2.721 16.368 1.00 96.69 71 PHE A O 1
ATOM 547 N N . MET A 1 72 ? -3.284 -1.052 15.087 1.00 94.31 72 MET A N 1
ATOM 548 C CA . MET A 1 72 ? -4.219 -0.509 16.055 1.00 94.31 72 MET A CA 1
ATOM 549 C C . MET A 1 72 ? -5.535 -0.173 15.354 1.00 94.31 72 MET A C 1
ATOM 551 O O . MET A 1 72 ? -5.547 0.494 14.322 1.00 94.31 72 MET A O 1
ATOM 555 N N . ASN A 1 73 ? -6.650 -0.588 15.960 1.00 94.50 73 ASN A N 1
ATOM 556 C CA . ASN A 1 73 ? -8.019 -0.320 15.491 1.00 94.50 73 ASN A CA 1
ATOM 557 C C . ASN A 1 73 ? -8.360 -0.823 14.077 1.00 94.50 73 ASN A C 1
ATOM 559 O O . ASN A 1 73 ? -9.393 -0.439 13.540 1.00 94.50 73 ASN A O 1
ATOM 563 N N . GLY A 1 74 ? -7.540 -1.701 13.507 1.00 96.00 74 GLY A N 1
ATOM 564 C CA . GLY A 1 74 ? -7.660 -2.208 12.148 1.00 96.00 74 GLY A CA 1
ATOM 565 C C . GLY A 1 74 ? -7.285 -1.176 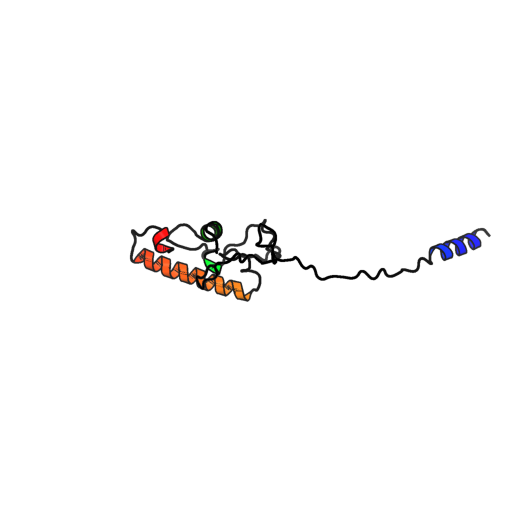11.091 1.00 96.00 74 GLY A C 1
ATOM 566 O O . GLY A 1 74 ? -7.759 -1.289 9.976 1.00 96.00 74 GLY A O 1
ATOM 567 N N . GLU A 1 75 ? -6.494 -0.153 11.428 1.00 95.12 75 GLU A N 1
ATOM 568 C CA . GLU A 1 75 ? -6.239 0.985 10.541 1.00 95.12 75 GLU A CA 1
ATOM 569 C C . GLU A 1 75 ? -4.934 0.862 9.730 1.00 95.12 75 GLU A C 1
ATOM 571 O O . GLU A 1 75 ? -3.941 0.225 10.112 1.00 95.12 75 GLU A O 1
ATOM 576 N N . LEU A 1 76 ? -4.917 1.565 8.600 1.00 94.81 76 LEU A N 1
ATOM 577 C CA . LEU A 1 76 ? -3.732 1.843 7.801 1.00 94.81 76 LEU A CA 1
ATOM 578 C C . LEU A 1 76 ? -3.058 3.138 8.266 1.00 94.81 76 LEU A C 1
ATOM 580 O O . LEU A 1 76 ? -3.709 4.094 8.695 1.00 94.81 76 LEU A O 1
ATOM 584 N N . LYS A 1 77 ? -1.728 3.179 8.162 1.00 92.38 77 LYS A N 1
ATOM 585 C CA . LYS A 1 77 ? -0.904 4.328 8.545 1.00 92.38 77 LYS A CA 1
ATOM 586 C C . LYS A 1 77 ? -1.218 5.531 7.664 1.00 92.38 77 LYS A C 1
ATOM 588 O O . LYS A 1 77 ? -1.108 5.466 6.441 1.00 92.38 77 LYS A O 1
ATOM 593 N N . THR A 1 78 ? -1.477 6.657 8.310 1.00 90.56 78 THR A N 1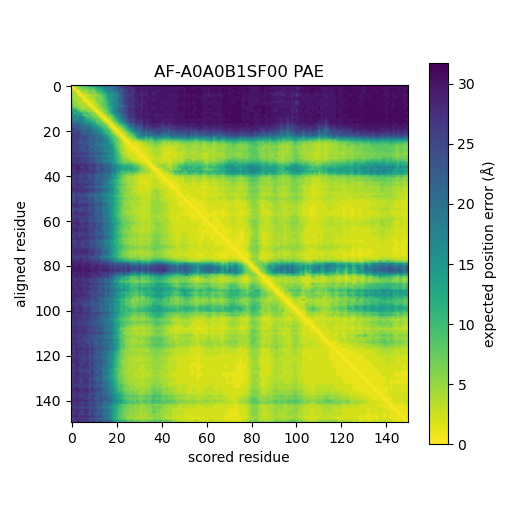
ATOM 594 C CA . THR A 1 78 ? -1.531 7.983 7.694 1.00 90.56 78 THR A CA 1
ATOM 595 C C . THR A 1 78 ? -0.433 8.872 8.277 1.00 90.56 78 THR A C 1
ATOM 597 O O . THR A 1 78 ? 0.166 8.574 9.314 1.00 90.56 78 THR A O 1
ATOM 600 N N . TYR A 1 79 ? -0.113 9.951 7.573 1.00 84.94 79 TYR A N 1
ATOM 601 C CA . TYR A 1 79 ? 0.849 10.958 7.988 1.00 84.94 79 TYR A CA 1
ATOM 602 C C . TYR A 1 79 ? 0.144 12.277 8.254 1.00 84.94 79 TYR A C 1
ATOM 604 O O . TYR A 1 79 ? -0.510 12.828 7.368 1.00 84.94 79 TYR A O 1
ATOM 612 N N . ASN A 1 80 ? 0.390 12.803 9.455 1.00 71.81 80 ASN A N 1
ATOM 613 C CA . ASN A 1 80 ? -0.145 14.056 9.974 1.00 71.81 80 ASN A CA 1
ATOM 614 C C . ASN A 1 80 ? -1.670 14.032 10.216 1.00 71.81 80 ASN A C 1
ATOM 616 O O . ASN A 1 80 ? -2.453 13.682 9.338 1.00 71.81 80 ASN A O 1
ATOM 620 N N . ASN A 1 81 ? -2.096 14.474 11.403 1.00 58.09 81 ASN A N 1
ATOM 621 C CA . ASN A 1 81 ? -3.510 14.450 11.817 1.00 58.09 81 ASN A CA 1
ATOM 622 C C . ASN A 1 81 ? -4.388 15.491 11.090 1.00 58.09 81 ASN A C 1
ATOM 624 O O . ASN A 1 81 ? -5.608 15.403 11.159 1.00 58.09 81 ASN A O 1
ATOM 628 N N . ASP A 1 82 ? -3.774 16.450 10.387 1.00 55.16 82 ASP A N 1
ATOM 629 C CA . ASP A 1 82 ? -4.456 17.566 9.710 1.00 55.16 82 ASP A CA 1
ATOM 630 C C . ASP A 1 82 ? -4.547 17.409 8.179 1.00 55.16 82 ASP A C 1
ATOM 632 O O . ASP A 1 82 ? -4.930 18.347 7.478 1.00 55.16 82 ASP A O 1
ATOM 636 N N . GLY A 1 83 ? -4.187 16.247 7.618 1.00 54.69 83 GLY A N 1
ATOM 637 C CA . GLY A 1 83 ? -4.160 16.093 6.157 1.00 54.69 83 GLY A CA 1
ATOM 638 C C . GLY A 1 83 ? -4.290 14.686 5.584 1.00 54.69 83 GLY A C 1
ATOM 639 O O . GLY A 1 83 ? -4.353 14.583 4.360 1.00 54.69 83 GLY A O 1
ATOM 640 N N . ASP A 1 84 ? -4.337 13.631 6.409 1.00 65.62 84 ASP A N 1
ATOM 641 C CA . ASP A 1 84 ? -4.426 12.224 5.973 1.00 65.62 84 ASP A CA 1
ATOM 642 C C . ASP A 1 84 ? -3.520 11.911 4.771 1.00 65.62 84 ASP A C 1
ATOM 644 O O . ASP A 1 84 ? -3.937 11.307 3.778 1.00 65.62 84 ASP A O 1
ATOM 648 N N . LEU A 1 85 ? -2.276 12.390 4.822 1.00 78.44 85 LEU A N 1
ATOM 649 C CA . LEU A 1 85 ? -1.320 12.156 3.751 1.00 78.44 85 LEU A CA 1
ATOM 650 C C . LEU A 1 85 ? -0.754 10.744 3.872 1.00 78.44 85 LEU A C 1
ATOM 652 O O . LEU A 1 85 ? -0.815 10.105 4.923 1.00 78.44 85 LEU A O 1
ATOM 656 N N . LEU A 1 86 ? -0.169 10.246 2.790 1.00 85.31 86 LEU A N 1
ATOM 657 C CA . LEU A 1 86 ? 0.574 8.995 2.856 1.00 85.31 86 LEU A CA 1
ATOM 658 C C . LEU A 1 86 ? 1.832 9.170 3.730 1.00 85.31 86 LEU A C 1
ATOM 660 O O . LEU A 1 86 ? 2.460 10.234 3.692 1.00 85.31 86 LEU A O 1
ATOM 664 N N . PRO A 1 87 ? 2.255 8.133 4.474 1.00 86.44 87 PRO A N 1
ATOM 665 C CA . PRO A 1 87 ? 3.549 8.111 5.150 1.00 86.44 87 PRO A CA 1
ATOM 666 C C . PRO A 1 87 ? 4.702 8.400 4.184 1.00 86.44 87 PRO A C 1
ATOM 668 O O . PRO A 1 87 ? 4.739 7.808 3.103 1.00 86.44 87 PRO A O 1
ATOM 671 N N . PRO A 1 88 ? 5.672 9.261 4.539 1.00 86.44 88 PRO A N 1
ATOM 672 C CA . PRO A 1 88 ? 6.852 9.456 3.707 1.00 86.44 88 PRO A CA 1
ATOM 673 C C . PRO A 1 88 ? 7.671 8.162 3.610 1.00 86.44 88 PRO A C 1
ATOM 675 O O . PRO A 1 88 ? 7.743 7.386 4.566 1.00 86.44 88 PRO A O 1
ATOM 678 N N . GLN A 1 89 ? 8.312 7.924 2.463 1.00 83.94 89 GLN A N 1
ATOM 679 C CA . GLN A 1 89 ? 9.295 6.843 2.329 1.00 83.94 89 GLN A CA 1
ATOM 680 C C . GLN A 1 89 ? 10.468 7.030 3.286 1.00 83.94 89 GLN A C 1
ATOM 682 O O . GLN A 1 89 ? 10.829 8.140 3.689 1.00 83.94 89 GLN A O 1
ATOM 687 N N . LYS A 1 90 ? 11.093 5.905 3.645 1.00 80.06 90 LYS A N 1
ATOM 688 C CA . LYS A 1 90 ? 12.330 5.904 4.426 1.00 80.06 90 LYS A CA 1
ATOM 689 C C . LYS A 1 90 ? 13.404 6.689 3.665 1.00 80.06 90 LYS A C 1
ATOM 691 O O . LYS A 1 90 ? 13.569 6.509 2.464 1.00 80.06 90 LYS A O 1
ATOM 696 N N . LYS A 1 91 ? 14.203 7.486 4.383 1.00 72.38 91 LYS A N 1
ATOM 697 C CA . LYS A 1 91 ? 15.263 8.338 3.799 1.00 72.38 91 LYS A CA 1
ATOM 698 C C . LYS A 1 91 ? 16.299 7.586 2.948 1.00 72.38 91 LYS A C 1
ATOM 700 O O . LYS A 1 91 ? 16.945 8.201 2.112 1.00 72.38 91 LYS A O 1
ATOM 705 N N . ASN A 1 92 ? 16.459 6.279 3.164 1.00 73.81 92 ASN A N 1
ATOM 706 C CA . ASN A 1 92 ? 17.435 5.439 2.464 1.00 73.81 92 ASN A CA 1
ATOM 707 C C . ASN A 1 92 ? 16.823 4.637 1.298 1.00 73.81 92 ASN A C 1
ATOM 709 O O . ASN A 1 92 ? 17.477 3.733 0.783 1.00 73.81 92 ASN A O 1
ATOM 713 N N . ASP A 1 93 ? 15.574 4.910 0.911 1.00 76.50 93 ASP A N 1
ATOM 714 C CA . ASP A 1 93 ? 14.935 4.238 -0.222 1.00 76.50 93 ASP A CA 1
ATOM 715 C C . ASP A 1 93 ? 15.450 4.817 -1.547 1.00 76.50 93 ASP A C 1
ATOM 717 O O . ASP A 1 93 ? 15.255 5.993 -1.853 1.00 76.50 93 ASP A O 1
ATOM 721 N N . SER A 1 94 ? 16.119 3.981 -2.341 1.00 78.00 94 SER A N 1
ATOM 722 C CA . SER A 1 94 ? 16.702 4.371 -3.627 1.00 78.00 94 SER A CA 1
ATOM 723 C C . SER A 1 94 ? 15.667 4.571 -4.737 1.00 78.00 94 SER A C 1
ATOM 725 O O . SER A 1 94 ? 16.015 5.107 -5.792 1.00 78.00 94 SER A O 1
ATOM 727 N N . ASN A 1 95 ? 14.412 4.163 -4.526 1.00 80.44 95 ASN A N 1
ATOM 728 C CA . ASN A 1 95 ? 13.340 4.362 -5.500 1.00 80.44 95 ASN A CA 1
ATOM 729 C C . ASN A 1 95 ? 12.837 5.809 -5.523 1.00 80.44 95 ASN A C 1
ATOM 731 O O . ASN A 1 95 ? 12.341 6.269 -6.554 1.00 80.44 95 ASN A O 1
ATOM 735 N N . CYS A 1 96 ? 12.994 6.544 -4.419 1.00 84.75 96 CYS A N 1
ATOM 736 C CA . CYS A 1 96 ? 12.629 7.950 -4.373 1.00 84.75 96 CYS A CA 1
ATOM 737 C C . CYS A 1 96 ? 13.709 8.811 -5.035 1.00 84.75 96 CYS A C 1
ATOM 739 O O . CYS A 1 96 ? 14.847 8.877 -4.574 1.00 84.75 96 CYS A O 1
ATOM 741 N N . GLN A 1 97 ? 13.345 9.506 -6.114 1.00 84.56 97 GLN A N 1
ATOM 742 C CA . GLN A 1 97 ? 14.238 10.449 -6.802 1.00 84.56 97 GLN A CA 1
ATOM 743 C C . GLN A 1 97 ? 14.017 11.908 -6.382 1.00 84.56 97 GLN A C 1
ATOM 745 O O . GLN A 1 97 ? 14.776 12.791 -6.792 1.00 84.56 97 GLN A O 1
ATOM 750 N N . SER A 1 98 ? 12.981 12.170 -5.584 1.00 83.50 98 SER A N 1
ATOM 751 C CA . SER A 1 98 ? 12.693 13.497 -5.047 1.00 83.50 98 SER A CA 1
ATOM 752 C C . SER A 1 98 ? 13.787 13.943 -4.075 1.00 83.50 98 SER A C 1
ATOM 754 O O . SER A 1 98 ? 14.406 13.133 -3.387 1.00 83.50 98 SER A O 1
ATOM 756 N N . LYS A 1 99 ? 14.032 15.253 -4.029 1.00 82.44 99 LYS A N 1
ATOM 757 C CA . LYS A 1 99 ? 14.947 15.893 -3.077 1.00 82.44 99 LYS A CA 1
ATOM 758 C C . LYS A 1 99 ? 14.134 16.707 -2.079 1.00 82.44 99 LYS A C 1
ATOM 760 O O . LYS A 1 99 ? 13.041 17.142 -2.408 1.00 82.44 99 LYS A O 1
ATOM 765 N N . ASP A 1 100 ? 14.691 16.940 -0.897 1.00 77.88 100 ASP A N 1
ATOM 766 C CA . ASP A 1 100 ? 14.124 17.847 0.108 1.00 77.88 100 ASP A CA 1
ATOM 767 C C . ASP A 1 100 ? 13.809 19.227 -0.522 1.00 77.88 100 ASP A C 1
ATOM 769 O O . ASP A 1 100 ? 14.683 19.766 -1.216 1.00 77.88 100 ASP A O 1
ATOM 773 N N . PRO A 1 101 ? 12.598 19.804 -0.351 1.00 79.44 101 PRO A N 1
ATOM 774 C CA . PRO A 1 101 ? 11.501 19.418 0.554 1.00 79.44 101 PRO A CA 1
ATOM 775 C C . PRO A 1 101 ? 10.457 18.437 -0.007 1.00 79.44 101 PRO A C 1
ATOM 777 O O . PRO A 1 101 ? 9.473 18.140 0.669 1.00 79.44 101 PRO A O 1
ATOM 780 N N . GLN A 1 102 ? 10.605 17.953 -1.241 1.00 82.00 102 GLN A N 1
ATOM 781 C CA . GLN A 1 102 ? 9.648 17.027 -1.844 1.00 82.00 102 GLN A CA 1
ATOM 782 C C . GLN A 1 102 ? 9.830 15.603 -1.306 1.00 82.00 102 GLN A C 1
ATOM 784 O O . GLN A 1 102 ? 10.934 15.061 -1.270 1.00 82.00 102 GLN A O 1
ATOM 789 N N . LEU A 1 103 ? 8.715 14.972 -0.939 1.00 81.38 103 LEU A N 1
ATOM 790 C CA . LEU A 1 103 ? 8.685 13.625 -0.378 1.00 81.38 103 LEU A CA 1
ATOM 791 C C . LEU A 1 103 ? 8.125 12.637 -1.400 1.00 81.38 103 LEU A C 1
ATOM 793 O O . LEU A 1 103 ? 7.215 12.961 -2.162 1.00 81.38 103 LEU A O 1
ATOM 797 N N . CYS A 1 104 ? 8.660 11.423 -1.385 1.00 88.19 104 CYS A N 1
ATOM 798 C CA . CYS A 1 104 ? 7.950 10.262 -1.903 1.00 88.19 104 CYS A CA 1
ATOM 799 C C . CYS A 1 104 ? 7.217 9.569 -0.757 1.00 88.19 104 CYS A C 1
ATOM 801 O O . CYS A 1 104 ? 7.552 9.755 0.417 1.00 88.19 104 CYS A O 1
ATOM 803 N N . PHE A 1 105 ? 6.242 8.743 -1.104 1.00 89.06 105 PHE A N 1
ATOM 804 C CA . PHE A 1 105 ? 5.304 8.157 -0.162 1.00 89.06 105 PHE A CA 1
ATOM 805 C C . PHE A 1 105 ? 5.368 6.627 -0.120 1.00 89.06 105 PHE A C 1
ATOM 807 O O . PHE A 1 105 ? 5.865 5.970 -1.033 1.00 89.06 105 PHE A O 1
ATOM 814 N N . THR A 1 106 ? 4.885 6.054 0.977 1.00 88.44 106 THR A N 1
ATOM 815 C CA . THR A 1 106 ? 4.838 4.608 1.213 1.00 88.44 106 THR A CA 1
ATOM 816 C C . THR A 1 106 ? 3.392 4.135 1.233 1.00 88.44 106 THR A C 1
ATOM 818 O O . THR A 1 106 ? 2.550 4.715 1.916 1.00 88.44 106 THR A O 1
ATOM 821 N N . THR A 1 107 ? 3.120 3.055 0.509 1.00 90.62 107 THR A N 1
ATOM 822 C CA . THR A 1 107 ? 1.862 2.295 0.511 1.00 90.62 107 THR A CA 1
ATOM 823 C C . THR A 1 107 ? 2.184 0.851 0.093 1.00 90.62 107 THR A C 1
ATOM 825 O O . THR A 1 107 ? 3.364 0.502 0.038 1.00 90.62 107 THR A O 1
ATOM 828 N N . GLY A 1 108 ? 1.174 0.021 -0.184 1.00 91.50 108 GLY A N 1
ATOM 829 C CA . GLY A 1 108 ? 1.350 -1.388 -0.543 1.00 91.50 108 GLY A CA 1
ATOM 830 C C . GLY A 1 108 ? 2.208 -1.619 -1.790 1.00 91.50 108 GLY A C 1
ATOM 831 O O . GLY A 1 108 ? 2.927 -2.605 -1.853 1.00 91.50 108 GLY A O 1
ATOM 832 N N . ASP A 1 109 ? 2.196 -0.688 -2.750 1.00 91.62 109 ASP A N 1
ATOM 833 C CA . ASP A 1 109 ? 3.057 -0.721 -3.939 1.00 91.62 109 ASP A CA 1
ATOM 834 C C . ASP A 1 109 ? 4.105 0.405 -3.920 1.00 91.62 109 ASP A C 1
ATOM 836 O O . ASP A 1 109 ? 3.799 1.585 -3.704 1.00 91.62 109 ASP A O 1
ATOM 840 N N . PHE A 1 110 ? 5.363 0.064 -4.205 1.00 88.56 110 PHE A N 1
ATOM 841 C CA . PHE A 1 110 ? 6.482 1.014 -4.192 1.00 88.56 110 PHE A CA 1
ATOM 842 C C . PHE A 1 110 ? 6.423 2.074 -5.311 1.00 88.56 110 PHE A C 1
ATOM 844 O O . PHE A 1 110 ? 7.148 3.067 -5.258 1.00 88.56 110 PHE A O 1
ATOM 851 N N . ARG A 1 111 ? 5.564 1.905 -6.327 1.00 89.00 111 ARG A N 1
ATOM 852 C CA . ARG A 1 111 ? 5.423 2.824 -7.475 1.00 89.00 111 ARG A CA 1
ATOM 853 C C . ARG A 1 111 ? 4.370 3.910 -7.255 1.00 89.00 111 ARG A C 1
ATOM 855 O O . ARG A 1 111 ? 4.061 4.662 -8.177 1.00 89.00 111 ARG A O 1
ATOM 862 N N . ASN A 1 112 ? 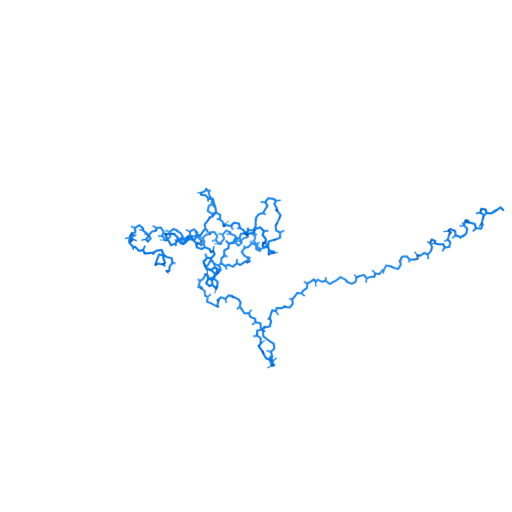3.838 4.032 -6.044 1.00 87.31 112 ASN A N 1
ATOM 863 C CA . ASN A 1 112 ? 2.798 5.000 -5.686 1.00 87.31 112 ASN A CA 1
ATOM 864 C C . ASN A 1 112 ? 3.153 6.470 -5.991 1.00 87.31 112 ASN A C 1
ATOM 866 O O . ASN A 1 112 ? 2.267 7.281 -6.249 1.00 87.31 112 ASN A O 1
ATOM 870 N N . SER A 1 113 ? 4.447 6.807 -6.001 1.00 88.19 113 SER A N 1
ATOM 871 C CA . SER A 1 113 ? 4.957 8.163 -6.241 1.00 88.19 113 SER A CA 1
ATOM 872 C C . SER A 1 113 ? 5.466 8.370 -7.674 1.00 88.19 113 SER A C 1
ATOM 874 O O . SER A 1 113 ? 6.120 9.369 -7.958 1.00 88.19 113 SER A O 1
ATOM 876 N N . LEU A 1 114 ? 5.180 7.440 -8.596 1.00 88.31 114 LEU A N 1
ATOM 877 C CA . LEU A 1 114 ? 5.640 7.521 -9.987 1.00 88.31 114 LEU A CA 1
ATOM 878 C C . LEU A 1 114 ? 4.947 8.640 -10.778 1.00 88.31 114 LEU A C 1
ATOM 880 O O . LEU A 1 114 ? 5.549 9.244 -11.663 1.00 88.31 114 LEU A O 1
ATOM 884 N N . HIS A 1 115 ? 3.678 8.908 -10.473 1.00 87.38 115 HIS A N 1
ATOM 885 C CA . HIS A 1 115 ? 2.891 9.959 -11.107 1.00 87.38 115 HIS A CA 1
ATOM 886 C C . HIS A 1 115 ? 2.071 10.694 -10.038 1.00 87.38 115 HIS A C 1
ATOM 888 O O . HIS A 1 115 ? 1.427 10.031 -9.223 1.00 87.38 115 HIS A O 1
ATOM 894 N N . PRO A 1 116 ? 2.020 12.040 -10.042 1.00 85.69 116 PRO A N 1
ATOM 895 C CA . PRO A 1 116 ? 1.335 12.808 -8.996 1.00 85.69 116 PRO A CA 1
ATOM 896 C C . PRO A 1 116 ? -0.159 12.477 -8.872 1.00 85.69 116 PRO A C 1
ATOM 898 O O . PRO A 1 116 ? -0.727 12.609 -7.797 1.00 85.69 116 PRO A O 1
ATOM 901 N N . GLY A 1 117 ? -0.792 11.999 -9.948 1.00 89.62 117 GLY A N 1
ATOM 902 C CA . GLY A 1 117 ? -2.186 11.540 -9.930 1.00 89.62 117 GLY A CA 1
ATOM 903 C C . GLY A 1 117 ? -2.436 10.212 -9.199 1.00 89.62 117 GLY A C 1
ATOM 904 O O . GLY A 1 117 ? -3.585 9.924 -8.885 1.00 89.62 117 GLY A O 1
ATOM 905 N N . LEU A 1 118 ? -1.406 9.408 -8.906 1.00 91.06 118 LEU A N 1
ATOM 906 C CA . LEU A 1 118 ? -1.567 8.152 -8.154 1.00 91.06 118 LEU A CA 1
ATOM 907 C C . LEU A 1 118 ? -1.719 8.402 -6.652 1.00 91.06 118 LEU A C 1
ATOM 909 O O . LEU A 1 118 ? -2.514 7.740 -5.990 1.00 91.06 118 LEU A O 1
ATOM 913 N N . VAL A 1 119 ? -1.001 9.393 -6.127 1.00 88.94 119 VAL A N 1
ATOM 914 C CA . VAL A 1 119 ? -1.018 9.764 -4.706 1.00 88.94 119 VAL A CA 1
ATOM 915 C C . VAL A 1 119 ? -2.438 10.007 -4.170 1.00 88.94 119 VAL A C 1
ATOM 917 O O . VAL A 1 119 ? -2.799 9.349 -3.194 1.00 88.94 119 VAL A O 1
ATOM 920 N N . PRO A 1 120 ? -3.286 10.865 -4.779 1.00 90.62 120 PRO A N 1
ATOM 921 C CA . PRO A 1 120 ? -4.642 11.077 -4.279 1.00 90.62 120 PRO A CA 1
ATOM 922 C C . PRO A 1 120 ? -5.503 9.809 -4.334 1.00 90.62 120 PRO A C 1
ATOM 924 O O . PRO A 1 120 ? -6.315 9.617 -3.438 1.00 90.62 120 PRO A O 1
ATOM 927 N N . LEU A 1 121 ? -5.303 8.915 -5.312 1.00 93.00 121 LEU A N 1
ATOM 928 C CA . LEU A 1 121 ? -6.043 7.648 -5.379 1.00 93.00 121 LEU A CA 1
ATOM 929 C C . LEU A 1 121 ? -5.697 6.737 -4.196 1.00 93.00 121 LEU A C 1
ATOM 931 O O . LEU A 1 121 ? -6.598 6.221 -3.537 1.00 93.00 121 LEU A O 1
ATOM 935 N N . HIS A 1 122 ? -4.407 6.583 -3.881 1.00 93.56 122 HIS A N 1
ATOM 936 C CA . HIS A 1 122 ? -3.976 5.830 -2.699 1.00 93.56 122 HIS A CA 1
ATOM 937 C C . HIS A 1 122 ? -4.518 6.444 -1.403 1.00 93.56 122 HIS A C 1
ATOM 939 O O . HIS A 1 122 ? -5.020 5.714 -0.549 1.00 93.56 122 HIS A O 1
ATOM 945 N N . ILE A 1 123 ? -4.476 7.776 -1.275 1.00 91.81 123 ILE A N 1
ATOM 946 C CA . ILE A 1 123 ? -5.039 8.490 -0.120 1.00 91.81 123 ILE A CA 1
ATOM 947 C C . ILE A 1 123 ? -6.534 8.193 0.019 1.00 91.81 123 ILE A C 1
ATOM 949 O O . ILE A 1 123 ? -6.987 7.868 1.113 1.00 91.81 123 ILE A O 1
ATOM 953 N N . THR A 1 124 ? -7.305 8.263 -1.071 1.00 93.06 124 THR A N 1
ATOM 954 C CA . THR A 1 124 ? -8.743 7.974 -1.041 1.00 93.06 124 THR A CA 1
ATOM 955 C C . THR A 1 124 ? -9.026 6.567 -0.522 1.00 93.06 124 THR A C 1
ATOM 957 O O . THR A 1 124 ? -9.854 6.424 0.374 1.00 93.06 124 THR A O 1
ATOM 960 N N . TYR A 1 125 ? -8.324 5.544 -1.018 1.00 95.19 125 TYR A N 1
ATOM 961 C CA . TYR A 1 125 ? -8.536 4.170 -0.553 1.00 95.19 125 TYR A CA 1
ATOM 962 C C . TYR A 1 125 ? -8.153 3.971 0.917 1.00 95.19 125 TYR A C 1
ATOM 964 O O . TYR A 1 125 ? -8.892 3.325 1.653 1.00 95.19 125 TYR A O 1
ATOM 972 N N . ILE A 1 126 ? -7.042 4.558 1.367 1.00 94.12 126 ILE A N 1
ATOM 973 C CA . ILE A 1 126 ? -6.600 4.461 2.767 1.00 94.12 126 ILE A CA 1
ATOM 974 C C . ILE A 1 126 ? -7.585 5.158 3.706 1.00 94.12 126 ILE A C 1
ATOM 976 O O . ILE A 1 126 ? -7.971 4.597 4.731 1.00 94.12 126 ILE A O 1
ATOM 980 N N . LYS A 1 127 ? -8.037 6.362 3.343 1.00 92.62 127 LYS A N 1
ATOM 981 C CA . LYS A 1 127 ? -9.050 7.089 4.115 1.00 92.62 127 LYS A CA 1
ATOM 982 C C . LYS A 1 127 ? -10.357 6.314 4.187 1.00 92.62 127 LYS A C 1
ATOM 984 O O . LYS A 1 127 ? -10.978 6.282 5.244 1.00 92.62 127 LYS A O 1
ATOM 989 N N . GLU A 1 128 ? -10.765 5.686 3.089 1.00 95.62 128 GLU A N 1
ATOM 990 C CA . GLU A 1 128 ? -11.986 4.886 3.056 1.00 95.62 128 GLU A CA 1
ATOM 991 C C . GLU A 1 128 ? -11.868 3.624 3.916 1.00 95.62 128 GLU A C 1
ATOM 993 O O . GLU A 1 128 ? -12.782 3.330 4.686 1.00 95.62 128 GLU A O 1
ATOM 998 N N . HIS A 1 129 ? -10.723 2.938 3.878 1.00 96.44 129 HIS A N 1
ATOM 999 C CA . HIS A 1 129 ? -10.439 1.822 4.778 1.00 96.44 129 HIS A CA 1
ATOM 1000 C C . HIS A 1 129 ? -10.539 2.255 6.248 1.00 96.44 129 HIS A C 1
ATOM 1002 O O . HIS A 1 129 ? -11.317 1.677 7.003 1.00 96.44 129 HIS A O 1
ATOM 1008 N N . ASN A 1 130 ? -9.848 3.330 6.644 1.00 95.19 130 ASN A N 1
ATOM 1009 C CA . ASN A 1 130 ? -9.886 3.823 8.026 1.00 95.19 130 ASN A CA 1
ATOM 1010 C C . ASN A 1 130 ? -11.295 4.299 8.433 1.00 95.19 130 ASN A C 1
ATOM 1012 O O . ASN A 1 130 ? -11.721 4.093 9.571 1.00 95.19 130 ASN A O 1
ATOM 1016 N N . ARG A 1 131 ? -12.067 4.881 7.502 1.00 95.69 131 ARG A N 1
ATOM 1017 C CA . ARG A 1 131 ? -13.473 5.251 7.731 1.00 95.69 131 ARG A CA 1
ATOM 1018 C C . ARG A 1 131 ? -14.322 4.021 8.062 1.00 95.69 131 ARG A C 1
ATOM 1020 O O . ARG A 1 131 ? -15.133 4.082 8.988 1.00 95.69 131 ARG A O 1
ATOM 1027 N N . ILE A 1 132 ? -14.152 2.931 7.315 1.00 97.44 132 ILE A N 1
ATOM 1028 C CA . ILE A 1 132 ? -14.878 1.668 7.508 1.00 97.44 132 ILE A CA 1
ATOM 1029 C C . ILE A 1 132 ? -14.410 0.962 8.791 1.00 97.44 132 ILE A C 1
ATOM 1031 O O . ILE A 1 132 ? -15.248 0.584 9.610 1.00 97.44 132 ILE A O 1
ATOM 1035 N N . ALA A 1 133 ? -13.100 0.869 9.032 1.00 97.19 133 ALA A N 1
ATOM 1036 C CA . ALA A 1 133 ? -12.521 0.301 10.252 1.00 97.19 133 ALA A CA 1
ATOM 1037 C C . ALA A 1 133 ? -13.053 1.008 11.511 1.00 97.19 133 ALA A C 1
ATOM 1039 O O . ALA A 1 133 ? -13.534 0.367 12.450 1.00 97.19 133 ALA A O 1
ATOM 1040 N N . GLY A 1 134 ? -13.100 2.345 11.493 1.00 96.25 134 GLY A N 1
ATOM 1041 C CA . GLY A 1 134 ? -13.680 3.142 12.572 1.00 96.25 134 GLY A CA 1
ATOM 1042 C C . GLY A 1 134 ? -15.181 2.901 12.786 1.00 96.25 134 GLY A C 1
ATOM 1043 O O . GLY A 1 134 ? -15.665 2.998 13.916 1.00 96.25 134 GLY A O 1
ATOM 1044 N N . GLN A 1 135 ? -15.939 2.561 11.737 1.00 97.50 135 GLN A N 1
ATOM 1045 C CA . GLN A 1 135 ? -17.342 2.146 11.867 1.00 97.50 135 GLN A CA 1
ATOM 1046 C C . GLN A 1 135 ? -17.456 0.758 12.504 1.00 97.50 135 GLN A C 1
ATOM 1048 O O . GLN A 1 135 ? -18.216 0.595 13.460 1.00 97.50 135 GLN A O 1
ATOM 1053 N N . PHE A 1 136 ? -16.661 -0.215 12.051 1.00 97.44 136 PHE A N 1
ATOM 1054 C CA . PHE A 1 136 ? -16.646 -1.553 12.641 1.00 97.44 136 PHE A CA 1
ATOM 1055 C C . PHE A 1 136 ? -16.240 -1.536 14.109 1.00 97.44 136 PHE A C 1
ATOM 1057 O O . PHE A 1 136 ? -16.898 -2.191 14.915 1.00 97.44 136 PHE A O 1
ATOM 1064 N N . ARG A 1 137 ? -15.237 -0.733 14.479 1.00 96.12 137 ARG A N 1
ATOM 1065 C CA . ARG A 1 137 ? -14.802 -0.564 15.871 1.00 96.12 137 ARG A CA 1
ATOM 1066 C C . ARG A 1 137 ? -15.895 0.011 16.769 1.00 96.12 137 ARG A C 1
ATOM 1068 O O . ARG A 1 137 ? -16.015 -0.404 17.917 1.00 96.12 137 ARG A O 1
ATOM 1075 N N . LYS A 1 138 ? -16.703 0.949 16.259 1.00 96.50 138 LYS A N 1
ATOM 1076 C CA . LYS A 1 138 ? -17.846 1.519 16.997 1.00 96.50 138 LYS A CA 1
ATOM 1077 C C . LYS A 1 138 ? -18.961 0.497 17.207 1.00 96.50 138 LYS A C 1
ATOM 1079 O O . LYS A 1 138 ? -19.548 0.463 18.281 1.00 96.50 138 LYS A O 1
ATOM 1084 N N . CYS A 1 139 ? -19.258 -0.313 16.191 1.00 97.19 139 CYS A N 1
ATOM 1085 C CA . CYS A 1 139 ? -20.300 -1.337 16.270 1.00 97.19 139 CYS A CA 1
ATOM 1086 C C . CYS A 1 139 ? -19.860 -2.578 17.058 1.00 97.19 139 CYS A C 1
ATOM 1088 O O . CYS A 1 139 ? -20.697 -3.223 17.681 1.00 97.19 139 CYS A O 1
ATOM 1090 N N . ASN A 1 140 ? -18.566 -2.904 17.041 1.00 96.69 140 ASN A N 1
ATOM 1091 C CA . ASN A 1 140 ? -18.000 -4.101 17.656 1.00 96.69 140 ASN A CA 1
ATOM 1092 C C . ASN A 1 140 ? -16.740 -3.750 18.474 1.00 96.69 140 ASN A C 1
ATOM 1094 O O . ASN A 1 140 ? -15.618 -3.968 18.005 1.00 96.69 140 ASN A O 1
ATOM 1098 N N . PRO A 1 141 ? -16.894 -3.215 19.700 1.00 94.81 141 PRO A N 1
ATOM 1099 C CA . PRO A 1 141 ? -15.759 -2.781 20.518 1.00 94.81 141 PRO A CA 1
ATOM 1100 C C . PRO A 1 141 ? -14.757 -3.902 20.825 1.00 94.81 141 PRO A C 1
ATOM 1102 O O . PRO A 1 141 ? -13.550 -3.660 20.818 1.00 94.81 141 PRO A O 1
ATOM 1105 N N . ASP A 1 142 ? -15.255 -5.127 21.011 1.00 96.31 142 ASP A N 1
ATOM 1106 C CA . ASP A 1 142 ? -14.464 -6.298 21.410 1.00 96.31 142 ASP A CA 1
ATOM 1107 C C . ASP A 1 142 ? -13.714 -6.971 20.250 1.00 96.31 142 ASP A C 1
ATOM 1109 O O . ASP A 1 142 ? -12.971 -7.931 20.463 1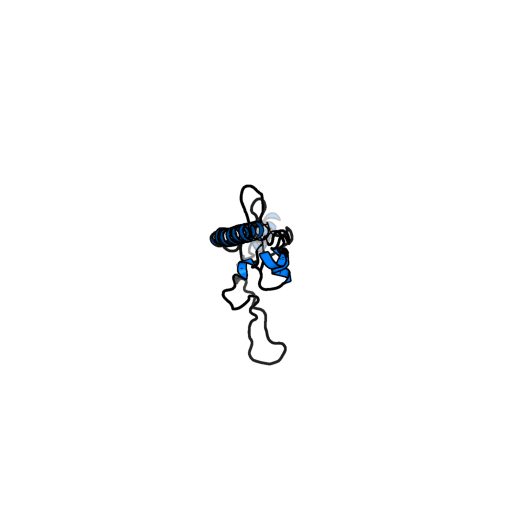.00 96.31 142 ASP A O 1
ATOM 1113 N N . TRP A 1 143 ? -13.906 -6.521 19.003 1.00 97.44 143 TRP A N 1
ATOM 1114 C CA . TRP A 1 143 ? -13.190 -7.121 17.880 1.00 97.44 143 TRP A CA 1
ATOM 1115 C C . TRP A 1 143 ? -11.685 -6.812 17.955 1.00 97.44 143 TRP A C 1
ATOM 1117 O O . TRP A 1 143 ? -11.291 -5.664 18.200 1.00 97.44 143 TRP A O 1
ATOM 1127 N N . PRO A 1 144 ? -10.821 -7.824 17.743 1.00 97.12 144 PRO A N 1
ATOM 1128 C CA . PRO A 1 144 ? -9.383 -7.607 17.682 1.00 97.12 144 PRO A CA 1
ATOM 1129 C C . PRO A 1 144 ? -9.011 -6.830 16.414 1.00 97.12 144 PRO A C 1
ATOM 1131 O O . PRO A 1 144 ? -9.718 -6.900 15.411 1.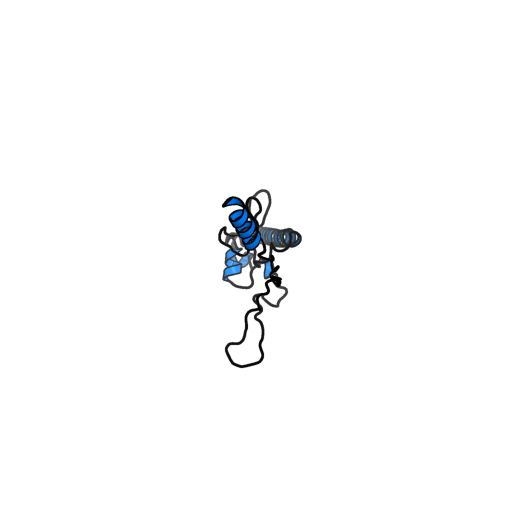00 97.12 144 PRO A O 1
ATOM 1134 N N . ASP A 1 145 ? -7.864 -6.146 16.449 1.00 97.19 145 ASP A N 1
ATOM 1135 C CA . ASP A 1 145 ? -7.313 -5.359 15.332 1.00 97.19 145 ASP A CA 1
ATOM 1136 C C . ASP A 1 145 ? -7.366 -6.106 13.993 1.00 97.19 145 ASP A C 1
ATOM 1138 O O . ASP A 1 145 ? -7.934 -5.609 13.024 1.00 97.19 145 ASP A O 1
ATOM 1142 N N . GLN A 1 146 ? -6.853 -7.341 13.980 1.00 96.94 146 GLN A N 1
ATOM 1143 C CA . GLN A 1 146 ? -6.793 -8.176 12.782 1.00 96.94 146 GLN A CA 1
ATOM 1144 C C . GLN A 1 146 ? -8.164 -8.386 12.138 1.00 96.94 146 GLN A C 1
ATOM 1146 O O . GLN A 1 146 ? -8.277 -8.339 10.923 1.00 96.94 146 GLN A O 1
ATOM 1151 N N . ARG A 1 147 ? -9.208 -8.576 12.951 1.00 97.31 147 ARG A N 1
ATOM 1152 C CA . ARG A 1 147 ? -10.566 -8.827 12.461 1.00 97.31 147 ARG A CA 1
ATOM 1153 C C . ARG A 1 147 ? -11.236 -7.576 11.896 1.00 97.31 147 ARG A C 1
ATOM 1155 O O . ARG A 1 147 ? -12.194 -7.698 11.153 1.00 97.31 147 ARG A O 1
ATOM 1162 N N . ILE A 1 148 ? -10.812 -6.390 12.325 1.00 97.62 148 ILE A N 1
ATOM 1163 C CA . ILE A 1 148 ? -11.321 -5.128 11.772 1.00 97.62 148 ILE A CA 1
ATOM 1164 C C . ILE A 1 148 ? -10.602 -4.802 10.457 1.00 97.62 148 ILE A C 1
ATOM 1166 O O . ILE A 1 148 ? -11.197 -4.189 9.577 1.00 97.62 148 ILE A O 1
ATOM 1170 N N . PHE A 1 149 ? -9.329 -5.192 10.353 1.00 97.00 149 PHE A N 1
ATOM 1171 C CA . PHE A 1 149 ? -8.506 -4.983 9.167 1.00 97.00 149 PHE A CA 1
ATOM 1172 C C . PHE A 1 149 ? -8.894 -5.891 7.985 1.00 97.00 149 PHE A C 1
ATOM 1174 O O . PHE A 1 149 ? -8.894 -5.417 6.849 1.00 97.00 149 PHE A O 1
ATOM 1181 N N . GLU A 1 150 ? -9.174 -7.174 8.247 1.00 93.88 150 GLU A N 1
ATOM 1182 C CA . GLU A 1 150 ? -9.646 -8.168 7.257 1.00 93.88 150 GLU A CA 1
ATOM 1183 C C . GLU A 1 150 ? -11.135 -8.014 6.917 1.00 93.88 150 GLU A C 1
ATOM 1185 O O . GLU A 1 150 ? -11.468 -8.123 5.714 1.00 93.88 150 GLU A O 1
#

Foldseek 3Di:
DVVVVVVVVVVVVPPPPPPPPPPDDDDDDDDADFPDPDDDDTDHDDLADPDPPPLVAQARDPVLNVVQDPQPLLAGDAPDPPPRFAAFDDPPDPLDPDDPPDTDHGGRDPCQRVDPVSRVVSSVVRVVLVVQSVVCCVVCVPDGNVRSND

Secondary structure (DSSP, 8-state):
-THHHHHHHHHHHT----------PPPP-PPPPB--SSSSS--B---S-SSSS-HHHH-SSHHHHHHHB-SSTTPBP-B-TTT-BPPBPPTT-TT----TT---B-SSSTTTTSSTTHHHHHHHHHHHHHHHHHHHHHH-TT--HHHHH-

Solvent-accessible surface area (backbone atoms only — not comparable to full-atom values): 9372 Å² total; per-residue (Å²): 116,80,63,64,62,53,52,52,55,56,54,64,68,69,67,67,73,79,73,76,76,79,76,84,81,77,81,92,79,80,81,80,62,71,56,65,94,67,9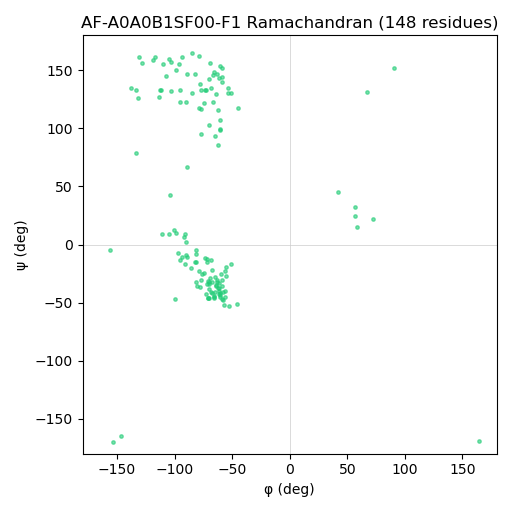4,76,85,91,46,68,68,78,84,58,65,92,66,98,74,56,32,61,58,51,17,55,47,71,72,39,28,58,69,35,41,61,83,49,68,22,25,59,56,63,30,63,97,90,66,60,34,59,30,66,48,64,94,84,49,82,85,54,84,64,54,91,92,51,76,41,48,50,51,20,30,88,65,44,62,75,43,83,77,44,45,61,54,54,34,51,54,48,53,50,48,35,54,50,12,54,49,49,44,70,78,39,72,86,60,53,36,69,71,48,55,106

Nearest PDB structures (foldseek):
  7qzr-assembly2_D  TM=9.012E-01  e=1.599E-07  Homo sapiens
  8ogi-assembly1_B  TM=8.951E-01  e=2.706E-07  Homo sapiens
  4c1m-assembly1_D  TM=9.011E-01  e=3.520E-07  Homo sapiens
  6a4y-assembly1_A  TM=8.646E-01  e=3.513E-06  Bos taurus
  8ing-assembly1_A  TM=8.739E-01  e=1.006E-05  Capra hircus

Sequence (150 aa):
GVGDFLSRARQAVKAKSHVAVKVERCIRLTRALNAQQGLGVRTQINQNTHFLDLSTVYGSEECEGASVRTFMNGELKTYNNDGDLLPPQKKNDSNCQSKDPQLCFTTGDFRNSLHPGLVPLHITYIKEHNRIAGQFRKCNPDWPDQRIFE